Protein AF-X1ELF3-F1 (afdb_monomer)

Structure (mmCIF, N/CA/C/O backbone):
data_AF-X1ELF3-F1
#
_entry.id   AF-X1ELF3-F1
#
loop_
_atom_site.group_PDB
_atom_site.id
_atom_site.type_symbol
_atom_site.label_atom_id
_atom_site.label_alt_id
_atom_site.label_comp_id
_atom_site.label_asym_id
_atom_site.label_entity_id
_atom_site.label_seq_id
_atom_site.pdbx_PDB_ins_code
_atom_site.Cartn_x
_atom_site.Cartn_y
_atom_site.Cartn_z
_atom_site.occupancy
_atom_site.B_iso_or_equiv
_atom_site.auth_seq_id
_atom_site.auth_comp_id
_atom_site.auth_asym_id
_atom_site.auth_atom_id
_atom_site.pdbx_PDB_model_num
ATOM 1 N N . MET A 1 1 ? -8.189 4.261 12.304 1.00 65.00 1 MET A N 1
ATOM 2 C CA . MET A 1 1 ? -7.633 3.114 13.056 1.00 65.00 1 MET A CA 1
ATOM 3 C C . MET A 1 1 ? -6.417 2.612 12.300 1.00 65.00 1 MET A C 1
ATOM 5 O O . MET A 1 1 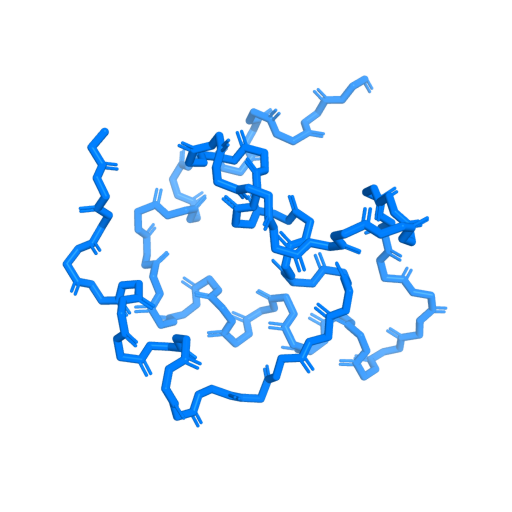? -6.530 2.437 11.093 1.00 65.00 1 MET A O 1
ATOM 9 N N . ILE A 1 2 ? -5.272 2.444 12.963 1.00 80.25 2 ILE A N 1
ATOM 10 C CA . ILE A 1 2 ? -4.084 1.850 12.335 1.00 80.25 2 ILE A CA 1
ATOM 11 C C . ILE A 1 2 ? -4.255 0.323 12.369 1.00 80.25 2 ILE A C 1
ATOM 13 O O . ILE A 1 2 ? -4.462 -0.208 13.462 1.00 80.25 2 ILE A O 1
ATOM 17 N N . PRO A 1 3 ? -4.240 -0.380 11.219 1.00 87.56 3 PRO A N 1
ATOM 18 C CA . PRO A 1 3 ? -4.383 -1.833 11.190 1.00 87.56 3 PRO A CA 1
ATOM 19 C C . PRO A 1 3 ? -3.281 -2.528 11.981 1.00 87.56 3 PRO A C 1
ATOM 21 O O . PRO A 1 3 ? -2.129 -2.092 11.972 1.00 87.56 3 PRO A O 1
ATOM 24 N N . LYS A 1 4 ? -3.622 -3.655 12.610 1.00 86.88 4 LYS A N 1
ATOM 25 C CA . LYS A 1 4 ? -2.708 -4.392 13.494 1.00 86.88 4 LYS A CA 1
ATOM 26 C C . LYS A 1 4 ? -1.418 -4.812 12.783 1.00 86.88 4 LYS A C 1
ATOM 28 O O . LYS A 1 4 ? -0.344 -4.749 13.373 1.00 86.88 4 LYS A O 1
ATOM 33 N N . ASN A 1 5 ? -1.525 -5.203 11.515 1.00 94.31 5 ASN A N 1
ATOM 34 C CA . ASN A 1 5 ? -0.395 -5.708 10.736 1.00 94.31 5 ASN A CA 1
ATOM 35 C C . ASN A 1 5 ? 0.373 -4.616 9.980 1.00 94.31 5 ASN A C 1
ATOM 37 O O . ASN A 1 5 ? 1.383 -4.925 9.349 1.00 94.31 5 ASN A O 1
ATOM 41 N N . LEU A 1 6 ? -0.062 -3.349 10.044 1.00 95.94 6 LEU A N 1
ATOM 42 C CA . LEU A 1 6 ? 0.604 -2.281 9.299 1.00 95.94 6 LEU A CA 1
ATOM 43 C C . LEU A 1 6 ? 2.048 -2.081 9.768 1.00 95.94 6 LEU A C 1
ATOM 45 O O . LEU A 1 6 ? 2.935 -1.968 8.932 1.00 95.94 6 LEU A O 1
ATOM 49 N N . ASN A 1 7 ? 2.294 -2.086 11.081 1.00 95.50 7 ASN A N 1
ATOM 50 C CA . ASN A 1 7 ? 3.644 -1.899 11.624 1.00 95.50 7 ASN A CA 1
ATOM 51 C C . ASN A 1 7 ? 4.602 -2.997 11.151 1.00 95.50 7 ASN A C 1
ATOM 53 O O . ASN A 1 7 ? 5.694 -2.695 10.689 1.00 95.50 7 ASN A O 1
ATOM 57 N N . LYS A 1 8 ? 4.153 -4.257 11.164 1.00 96.44 8 LYS A N 1
ATOM 58 C CA . LYS A 1 8 ? 4.957 -5.380 10.675 1.00 96.44 8 LYS A CA 1
ATOM 59 C C . LYS A 1 8 ? 5.294 -5.234 9.188 1.00 96.44 8 LYS A C 1
ATOM 61 O O . LYS A 1 8 ? 6.430 -5.451 8.790 1.00 96.44 8 LYS A O 1
ATOM 66 N N . TRP A 1 9 ? 4.326 -4.826 8.365 1.00 97.25 9 TRP A N 1
ATOM 67 C CA . TRP A 1 9 ? 4.590 -4.555 6.950 1.00 97.25 9 TRP A CA 1
ATOM 68 C C . TRP A 1 9 ? 5.542 -3.363 6.747 1.00 97.25 9 TRP A C 1
ATOM 70 O O . TRP A 1 9 ? 6.388 -3.417 5.861 1.00 97.25 9 TRP A O 1
ATOM 80 N N . LEU A 1 10 ? 5.448 -2.309 7.566 1.00 96.88 10 LEU A N 1
ATOM 81 C CA . LEU A 1 10 ? 6.373 -1.169 7.513 1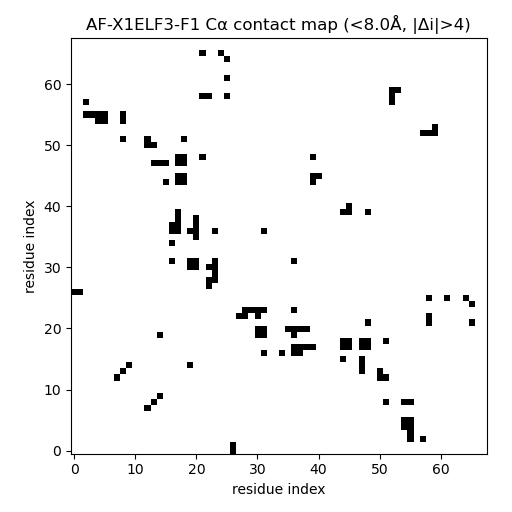.00 96.88 10 LEU A CA 1
ATOM 82 C C . LEU A 1 10 ? 7.818 -1.565 7.854 1.00 96.88 10 LEU A C 1
ATOM 84 O O . LEU A 1 10 ? 8.746 -1.001 7.274 1.00 96.88 10 LEU A O 1
ATOM 88 N N . GLU A 1 11 ? 7.995 -2.516 8.769 1.00 96.62 11 GLU A N 1
ATOM 89 C CA . GLU A 1 11 ? 9.303 -3.012 9.211 1.00 96.62 11 GLU A CA 1
ATOM 90 C C . GLU A 1 11 ? 9.913 -4.033 8.238 1.00 96.62 11 GLU A C 1
ATOM 92 O O . GLU A 1 11 ? 11.100 -3.946 7.931 1.00 96.62 11 GLU A O 1
ATOM 97 N N . GLU A 1 12 ? 9.117 -4.985 7.743 1.00 96.12 12 GLU A N 1
ATOM 98 C CA . GLU A 1 12 ? 9.623 -6.184 7.052 1.00 96.12 12 GLU A CA 1
ATOM 99 C C . GLU A 1 12 ? 9.180 -6.306 5.584 1.00 96.12 12 GLU A C 1
ATOM 101 O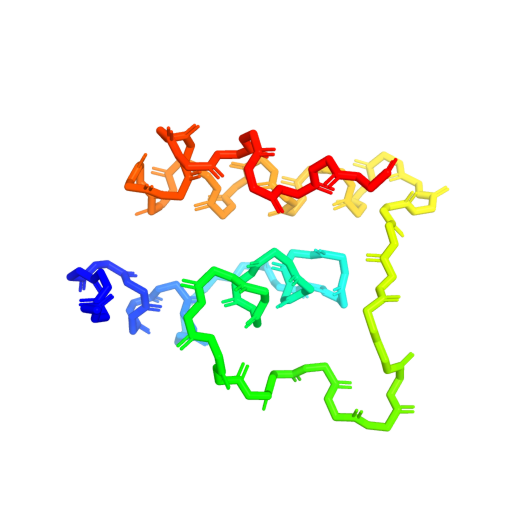 O . GLU A 1 12 ? 9.712 -7.133 4.845 1.00 96.12 12 GLU A O 1
ATOM 106 N N . GLY A 1 13 ? 8.175 -5.542 5.153 1.00 96.06 13 GLY A N 1
ATOM 107 C CA . GLY A 1 13 ? 7.574 -5.691 3.829 1.00 96.06 13 GLY A CA 1
ATOM 108 C C . GLY A 1 13 ? 8.487 -5.236 2.688 1.00 96.06 13 GLY A C 1
ATOM 109 O O . GLY A 1 13 ? 9.298 -4.324 2.845 1.00 96.06 13 GLY A O 1
ATOM 110 N N . ASP A 1 14 ? 8.298 -5.815 1.499 1.00 96.94 14 ASP A N 1
ATOM 111 C CA . ASP A 1 14 ? 8.797 -5.212 0.257 1.00 96.94 14 ASP A CA 1
ATOM 112 C C . ASP A 1 14 ? 7.894 -4.024 -0.101 1.00 96.94 14 ASP A C 1
ATOM 114 O O . ASP A 1 14 ? 6.700 -4.187 -0.380 1.00 96.94 14 ASP A O 1
ATOM 118 N N . ARG A 1 15 ? 8.453 -2.813 -0.020 1.00 97.19 15 ARG A N 1
ATOM 119 C CA . ARG A 1 15 ? 7.711 -1.552 -0.111 1.00 97.19 15 ARG A CA 1
ATOM 120 C C . ARG A 1 15 ? 8.194 -0.729 -1.291 1.00 97.19 15 ARG A C 1
ATOM 122 O O . ARG A 1 15 ? 9.380 -0.648 -1.592 1.00 97.19 15 ARG A O 1
ATOM 129 N N . GLY A 1 16 ? 7.242 -0.070 -1.931 1.00 97.25 16 GLY A N 1
ATOM 130 C CA . GLY A 1 16 ? 7.477 0.922 -2.972 1.00 97.25 16 GLY A CA 1
ATOM 131 C C . GLY A 1 16 ? 6.445 2.040 -2.891 1.00 97.25 16 GLY A C 1
ATOM 132 O O . GLY A 1 16 ? 5.411 1.888 -2.232 1.00 97.25 16 GLY A O 1
ATOM 133 N N . ILE A 1 17 ? 6.703 3.144 -3.599 1.00 97.81 17 ILE A N 1
ATOM 134 C CA . ILE A 1 17 ? 5.861 4.354 -3.561 1.00 97.81 17 ILE A CA 1
ATOM 135 C C . ILE A 1 17 ? 4.390 4.025 -3.870 1.00 97.81 17 ILE A C 1
ATOM 137 O O . ILE A 1 17 ? 3.497 4.587 -3.245 1.00 97.81 17 ILE A O 1
ATOM 141 N N . SER A 1 18 ? 4.123 3.089 -4.786 1.00 97.38 18 SER A N 1
ATOM 142 C CA . SER A 1 18 ? 2.766 2.655 -5.139 1.00 97.38 18 SER A CA 1
ATOM 143 C C . SER A 1 18 ? 2.014 2.011 -3.965 1.00 97.38 18 SER A C 1
ATOM 145 O O . SER A 1 18 ? 0.873 2.369 -3.675 1.00 97.38 18 SER A O 1
ATOM 147 N N . SER A 1 19 ? 2.662 1.093 -3.245 1.00 98.06 19 SER A N 1
ATOM 148 C CA . SER A 1 19 ? 2.090 0.444 -2.059 1.00 98.06 19 SER A CA 1
ATOM 149 C C . SER A 1 19 ? 1.959 1.418 -0.882 1.00 98.06 19 SER A C 1
ATOM 151 O O . SER A 1 19 ? 0.929 1.464 -0.210 1.00 98.06 19 SER A O 1
ATOM 153 N N . GLU A 1 20 ? 2.957 2.279 -0.676 1.00 98.12 20 GLU A N 1
ATOM 154 C CA . GLU A 1 20 ? 2.912 3.329 0.341 1.00 98.12 20 GLU A CA 1
ATOM 155 C C . GLU A 1 20 ? 1.813 4.352 0.056 1.00 98.12 20 GLU A C 1
ATOM 157 O O . GLU A 1 20 ? 1.202 4.848 0.996 1.00 98.12 20 GLU A O 1
ATOM 162 N N . ALA A 1 21 ? 1.491 4.624 -1.212 1.00 97.81 21 ALA A N 1
ATOM 163 C CA . ALA A 1 21 ? 0.388 5.506 -1.573 1.00 97.81 21 ALA A CA 1
ATOM 164 C C . ALA A 1 21 ? -0.967 4.965 -1.086 1.00 97.81 21 ALA A C 1
ATOM 166 O O . ALA A 1 21 ? -1.770 5.738 -0.556 1.00 97.81 21 ALA A O 1
ATOM 167 N N . ILE A 1 22 ? -1.206 3.651 -1.193 1.00 97.31 22 ILE A N 1
ATOM 168 C CA . ILE A 1 22 ? -2.405 3.003 -0.631 1.00 97.31 22 ILE A CA 1
ATOM 169 C C . ILE A 1 22 ? -2.430 3.195 0.886 1.00 97.31 22 ILE A C 1
ATOM 171 O O . ILE A 1 22 ? -3.408 3.704 1.440 1.00 97.31 22 ILE A O 1
ATOM 175 N N . ALA A 1 23 ? -1.336 2.841 1.564 1.00 97.25 23 ALA A N 1
ATOM 176 C CA . ALA A 1 23 ? -1.241 2.963 3.013 1.00 97.25 23 ALA A CA 1
ATOM 177 C C . ALA A 1 23 ? -1.421 4.421 3.479 1.00 97.25 23 ALA A C 1
ATOM 179 O O . ALA A 1 23 ? -2.169 4.672 4.425 1.00 97.25 23 ALA A O 1
ATOM 180 N N . THR A 1 24 ? -0.830 5.397 2.785 1.00 96.94 24 THR A N 1
ATOM 181 C CA . THR A 1 24 ? -1.000 6.827 3.072 1.00 96.94 24 THR A CA 1
ATOM 182 C C . THR A 1 24 ? -2.441 7.273 2.904 1.00 96.94 24 THR A C 1
ATOM 184 O O . THR A 1 24 ? -2.977 7.916 3.806 1.00 96.94 24 THR A O 1
ATOM 187 N N . LYS A 1 25 ? -3.104 6.910 1.803 1.00 96.00 25 LYS A N 1
ATOM 188 C CA . LYS A 1 25 ? -4.503 7.288 1.570 1.00 96.00 25 LYS A CA 1
ATOM 189 C C . LYS A 1 25 ? -5.433 6.709 2.641 1.00 96.00 25 LYS A C 1
ATOM 191 O O . LYS A 1 25 ? -6.277 7.433 3.158 1.00 96.00 25 LYS A O 1
ATOM 196 N N . LEU A 1 26 ? -5.257 5.437 3.003 1.00 95.81 26 LEU A N 1
ATOM 197 C CA . LEU A 1 26 ? -6.163 4.733 3.917 1.00 95.81 26 LEU A CA 1
ATOM 198 C C . LEU A 1 26 ? -5.908 5.024 5.402 1.00 95.81 26 LEU A C 1
ATOM 200 O O . LEU A 1 26 ? -6.798 4.794 6.229 1.00 95.81 26 LEU A O 1
ATOM 204 N N . THR A 1 27 ? -4.718 5.502 5.766 1.00 95.50 27 THR A N 1
ATOM 205 C CA . THR A 1 27 ? -4.355 5.790 7.167 1.00 95.50 27 THR A CA 1
ATOM 206 C C . THR A 1 27 ? -4.209 7.276 7.470 1.00 95.50 27 THR A C 1
ATOM 208 O O . THR A 1 27 ? -4.284 7.655 8.637 1.00 95.50 27 THR A O 1
ATOM 211 N N . GLY A 1 28 ? -3.987 8.110 6.451 1.00 94.88 28 GLY A N 1
ATOM 212 C CA . GLY A 1 28 ? -3.599 9.513 6.597 1.00 94.88 28 GLY A CA 1
ATOM 213 C C . GLY A 1 28 ? -2.123 9.727 6.965 1.00 94.88 28 GLY A C 1
ATOM 214 O O . GLY A 1 28 ? -1.691 10.871 7.080 1.00 94.88 28 GLY A O 1
ATOM 215 N N . ILE A 1 29 ? -1.332 8.662 7.144 1.00 95.25 29 ILE A N 1
ATOM 216 C CA . ILE A 1 29 ? 0.092 8.751 7.496 1.00 95.25 29 ILE A CA 1
ATOM 217 C C . ILE A 1 29 ? 0.907 8.970 6.225 1.00 95.25 29 ILE A C 1
ATOM 219 O O . ILE A 1 29 ? 0.862 8.157 5.303 1.00 95.25 29 ILE A O 1
ATOM 223 N N . ASN A 1 30 ? 1.681 10.053 6.169 1.00 96.19 30 ASN A N 1
ATOM 224 C CA . ASN A 1 30 ? 2.509 10.343 5.003 1.00 96.19 30 ASN A CA 1
ATOM 225 C C . ASN A 1 30 ? 3.736 9.417 4.943 1.00 96.19 30 ASN A C 1
ATOM 227 O O . ASN A 1 30 ? 4.706 9.632 5.666 1.00 96.19 30 ASN A O 1
ATOM 231 N N . LEU A 1 31 ? 3.687 8.416 4.062 1.00 96.69 31 LEU A N 1
ATOM 232 C CA . LEU A 1 31 ? 4.774 7.465 3.805 1.00 96.69 31 LEU A CA 1
ATOM 233 C C . LEU A 1 31 ? 5.532 7.812 2.515 1.00 96.69 31 LEU A C 1
ATOM 235 O O . LEU A 1 31 ? 6.742 7.652 2.446 1.00 96.69 31 LEU A O 1
ATOM 239 N N . VAL A 1 32 ? 4.836 8.380 1.526 1.00 96.69 32 VAL A N 1
ATOM 240 C CA . VAL A 1 32 ? 5.396 8.714 0.202 1.00 96.69 32 VAL A CA 1
ATOM 241 C C . VAL A 1 32 ? 6.273 9.976 0.188 1.00 96.69 32 VAL A C 1
ATOM 243 O O . VAL A 1 32 ? 7.008 10.230 -0.773 1.00 96.69 32 VAL A O 1
ATOM 246 N N . GLY A 1 33 ? 6.199 10.803 1.236 1.00 94.88 33 GLY A N 1
ATOM 247 C CA . GLY A 1 33 ? 7.011 12.009 1.388 1.00 94.88 33 GLY A CA 1
ATOM 248 C C . GLY A 1 33 ? 6.886 12.958 0.192 1.00 94.88 33 GLY A C 1
ATOM 249 O O . GLY A 1 33 ? 5.786 13.301 -0.240 1.00 94.88 33 GLY A O 1
ATOM 250 N N . ARG A 1 34 ? 8.030 13.381 -0.363 1.00 94.25 34 ARG A N 1
ATOM 251 C CA . ARG A 1 34 ? 8.089 14.321 -1.501 1.00 94.25 34 ARG A CA 1
ATOM 252 C C . ARG A 1 34 ? 7.602 13.739 -2.832 1.00 94.25 34 ARG A C 1
ATOM 254 O O . ARG A 1 34 ? 7.403 14.494 -3.777 1.00 94.25 34 ARG A O 1
ATOM 261 N N . TRP A 1 35 ? 7.486 12.416 -2.943 1.00 92.44 35 TRP A N 1
ATOM 262 C CA . TRP A 1 35 ? 7.160 11.756 -4.210 1.00 92.44 35 TRP A CA 1
ATOM 263 C C . TRP A 1 35 ? 5.668 11.802 -4.547 1.00 92.44 35 TRP A C 1
ATOM 265 O O . TRP A 1 35 ? 5.311 11.646 -5.720 1.00 92.44 35 TRP A O 1
ATOM 275 N N . GLY A 1 36 ? 4.833 12.057 -3.534 1.00 94.56 36 GLY A N 1
ATOM 276 C CA . GLY A 1 36 ? 3.381 12.094 -3.645 1.00 94.56 36 GLY A CA 1
ATOM 277 C C . GLY A 1 36 ? 2.758 10.715 -3.869 1.00 94.56 36 GLY A C 1
ATOM 278 O O . GLY A 1 36 ? 3.445 9.700 -3.977 1.00 94.56 36 GLY A O 1
ATOM 279 N N . LEU A 1 37 ? 1.427 10.682 -3.929 1.00 95.81 37 LEU A N 1
ATOM 280 C CA . LEU A 1 37 ? 0.687 9.461 -4.238 1.00 95.81 37 LEU A CA 1
ATOM 281 C C . LEU A 1 37 ? 0.928 9.084 -5.705 1.00 95.81 37 LEU A C 1
ATOM 283 O O . LEU A 1 37 ? 0.657 9.884 -6.601 1.00 95.81 37 LEU A O 1
ATOM 287 N N . ARG A 1 38 ? 1.422 7.869 -5.953 1.00 95.25 38 ARG A N 1
ATOM 288 C CA . ARG A 1 38 ? 1.621 7.328 -7.304 1.00 95.25 38 ARG A CA 1
ATOM 289 C C . ARG A 1 38 ? 0.955 5.969 -7.440 1.00 95.25 38 ARG A C 1
ATOM 291 O O . ARG A 1 38 ? 0.897 5.205 -6.484 1.00 95.25 38 ARG A O 1
ATOM 298 N N . HIS A 1 39 ? 0.455 5.685 -8.636 1.00 94.31 39 HIS A N 1
ATOM 299 C CA . HIS A 1 39 ? -0.037 4.361 -9.001 1.00 94.31 39 HIS A CA 1
ATOM 300 C C . HIS A 1 39 ? 1.134 3.474 -9.465 1.00 94.31 39 HIS A C 1
ATOM 302 O O . HIS A 1 39 ? 2.194 4.010 -9.799 1.00 94.31 39 HIS A O 1
ATOM 308 N N . PRO A 1 40 ? 0.971 2.138 -9.476 1.00 97.12 40 PRO A N 1
ATOM 309 C CA . PRO A 1 40 ? 1.968 1.225 -10.032 1.00 97.12 40 PRO A CA 1
ATOM 310 C C . PRO A 1 40 ? 2.319 1.564 -11.482 1.00 97.12 40 PRO A C 1
ATOM 312 O O . PRO A 1 40 ? 1.407 1.749 -12.289 1.00 97.12 40 PRO A O 1
ATOM 315 N N . LEU A 1 41 ? 3.611 1.621 -11.814 1.00 96.62 41 LEU A N 1
ATOM 316 C CA . LEU A 1 41 ? 4.074 1.894 -13.183 1.00 96.62 41 LEU A CA 1
ATOM 317 C C . LEU A 1 41 ? 4.476 0.621 -13.933 1.00 96.62 41 LEU A C 1
ATOM 319 O O . LEU A 1 41 ? 4.466 0.602 -15.163 1.00 96.62 41 LEU A O 1
ATOM 323 N N . ASP A 1 42 ? 4.806 -0.439 -13.198 1.00 97.81 42 ASP A N 1
ATOM 324 C CA . ASP A 1 42 ? 5.224 -1.723 -13.745 1.00 97.81 42 ASP A CA 1
ATOM 325 C C . ASP A 1 42 ? 4.660 -2.915 -12.931 1.00 97.81 42 ASP A C 1
ATOM 327 O O . ASP A 1 42 ? 4.041 -2.732 -11.873 1.00 97.81 42 ASP A O 1
ATOM 331 N N . PRO A 1 43 ? 4.828 -4.162 -13.413 1.00 98.00 43 PRO A N 1
ATOM 332 C CA . PRO A 1 43 ? 4.339 -5.344 -12.704 1.00 98.00 43 PRO A CA 1
ATOM 333 C C . PRO A 1 43 ? 4.957 -5.562 -11.313 1.00 98.00 43 PRO A C 1
ATOM 335 O O . PRO A 1 43 ? 4.300 -6.141 -10.448 1.00 98.00 43 PRO A O 1
ATOM 338 N N . SER A 1 44 ? 6.192 -5.110 -11.074 1.00 97.50 44 SER A N 1
ATOM 339 C CA . SER A 1 44 ? 6.849 -5.205 -9.764 1.00 97.50 44 SER A CA 1
ATOM 340 C C . SER A 1 44 ? 6.186 -4.262 -8.761 1.00 97.50 44 SER A C 1
ATOM 342 O O . SER A 1 44 ? 5.861 -4.679 -7.648 1.00 97.50 44 SER A O 1
ATOM 344 N N . ASP A 1 45 ? 5.893 -3.027 -9.170 1.00 97.62 45 ASP A N 1
ATOM 345 C CA . ASP A 1 45 ? 5.132 -2.072 -8.361 1.00 97.62 45 ASP A CA 1
ATOM 346 C C . ASP A 1 45 ? 3.739 -2.594 -8.011 1.00 97.62 45 ASP A C 1
ATOM 348 O O . ASP A 1 45 ? 3.268 -2.404 -6.885 1.00 97.62 45 ASP A O 1
ATOM 352 N N . PHE A 1 46 ? 3.069 -3.244 -8.967 1.00 97.81 46 PHE A N 1
ATOM 353 C CA . PHE A 1 46 ? 1.762 -3.847 -8.726 1.00 97.81 46 PHE A CA 1
ATOM 354 C C . PHE A 1 46 ? 1.874 -5.023 -7.750 1.00 97.81 46 PHE A C 1
ATOM 356 O O . PHE A 1 46 ? 1.070 -5.125 -6.824 1.00 97.81 46 PHE A O 1
ATOM 363 N N . GLY A 1 47 ? 2.911 -5.854 -7.889 1.00 98.25 47 GLY A N 1
ATO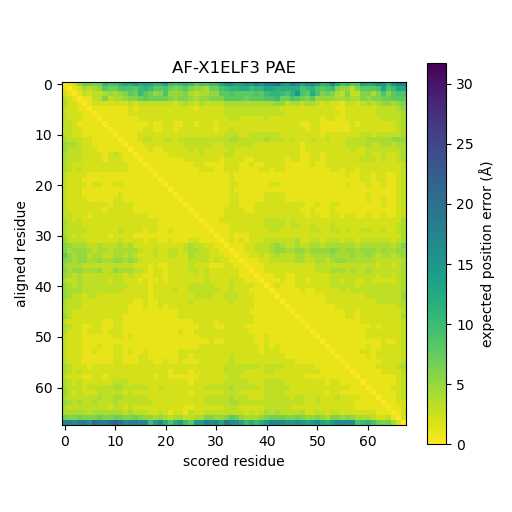M 364 C CA . GLY A 1 47 ? 3.216 -6.940 -6.957 1.00 98.25 47 GLY A CA 1
ATOM 365 C C . GLY A 1 47 ? 3.367 -6.459 -5.512 1.00 98.25 47 GLY A C 1
ATOM 366 O O . GLY A 1 47 ? 2.774 -7.051 -4.612 1.00 98.25 47 GLY A O 1
ATOM 367 N N . ARG A 1 48 ?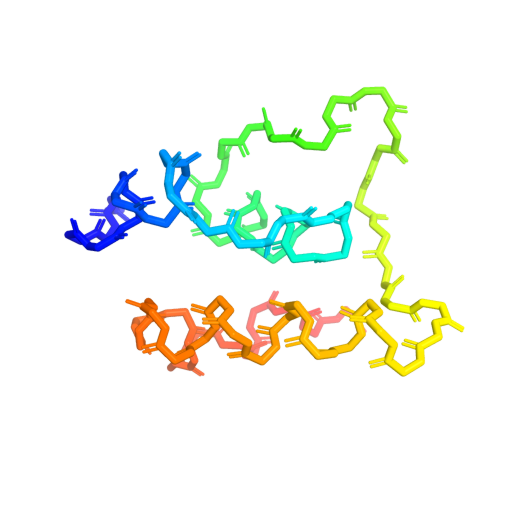 4.057 -5.333 -5.282 1.00 98.25 48 ARG A N 1
ATOM 368 C CA . ARG A 1 48 ? 4.175 -4.725 -3.940 1.00 98.25 48 ARG A CA 1
ATOM 369 C C . ARG A 1 48 ? 2.834 -4.248 -3.386 1.00 98.25 48 ARG A C 1
ATOM 371 O O . ARG A 1 48 ? 2.570 -4.406 -2.195 1.00 98.25 48 ARG A O 1
ATOM 378 N N . CYS A 1 49 ? 1.958 -3.700 -4.233 1.00 98.12 49 CYS A N 1
ATOM 379 C CA . CYS A 1 49 ? 0.595 -3.361 -3.818 1.00 98.12 49 CYS A CA 1
ATOM 380 C C . CYS A 1 49 ? -0.187 -4.605 -3.383 1.00 98.12 49 CYS A C 1
ATOM 382 O O . CYS A 1 49 ? -0.846 -4.568 -2.349 1.00 98.12 49 CYS A O 1
ATOM 384 N N . ILE A 1 50 ? -0.098 -5.710 -4.128 1.00 98.12 50 ILE A N 1
ATOM 385 C CA . ILE A 1 50 ? -0.756 -6.967 -3.749 1.00 98.12 50 ILE A CA 1
ATOM 386 C C . ILE A 1 50 ? -0.191 -7.506 -2.430 1.00 98.12 50 ILE A C 1
ATOM 388 O O . ILE A 1 50 ? -0.972 -7.801 -1.527 1.00 98.12 50 ILE A O 1
ATOM 392 N N . ALA A 1 51 ? 1.135 -7.535 -2.272 1.00 98.00 51 ALA A N 1
ATOM 393 C CA . ALA A 1 51 ? 1.788 -7.986 -1.042 1.00 98.00 51 ALA A CA 1
ATOM 394 C C . ALA A 1 51 ? 1.343 -7.172 0.190 1.00 98.00 51 ALA A C 1
ATOM 396 O O . ALA A 1 51 ? 1.088 -7.740 1.253 1.00 98.00 51 ALA A O 1
ATOM 397 N N . LEU A 1 52 ? 1.169 -5.850 0.048 1.00 98.06 52 LEU A N 1
ATOM 398 C CA . LEU A 1 52 ? 0.575 -5.013 1.096 1.00 98.06 52 LEU A CA 1
ATOM 399 C C . LEU A 1 52 ? -0.851 -5.465 1.450 1.00 98.06 52 LEU A C 1
ATOM 401 O O . LEU A 1 52 ? -1.183 -5.574 2.628 1.00 98.06 52 LEU A O 1
ATOM 405 N N . LEU A 1 53 ? -1.706 -5.701 0.453 1.00 97.44 53 LEU A N 1
ATOM 406 C CA . LEU A 1 53 ? -3.109 -6.075 0.674 1.00 97.44 53 LEU A CA 1
ATOM 407 C C . LEU A 1 53 ? -3.267 -7.475 1.281 1.00 97.44 53 LEU A C 1
ATOM 409 O O . LEU A 1 53 ? -4.258 -7.733 1.963 1.00 97.44 53 LEU A O 1
ATOM 413 N N . GLU A 1 54 ? -2.307 -8.367 1.048 1.00 97.12 54 GLU A N 1
ATOM 414 C CA . GLU A 1 54 ? -2.223 -9.669 1.714 1.00 97.12 54 GLU A CA 1
ATOM 415 C C . GLU A 1 54 ? -1.750 -9.531 3.167 1.00 97.12 54 GLU A C 1
ATOM 417 O O . GLU A 1 54 ? -2.321 -10.154 4.063 1.00 97.12 54 GLU A O 1
ATOM 422 N N . ALA A 1 55 ? -0.753 -8.675 3.421 1.00 97.06 55 ALA A N 1
ATOM 423 C CA . ALA A 1 55 ? -0.238 -8.418 4.766 1.00 97.06 55 ALA A CA 1
ATOM 424 C C . ALA A 1 55 ? -1.238 -7.653 5.655 1.00 97.06 55 ALA A C 1
ATOM 426 O O . ALA A 1 55 ? -1.312 -7.894 6.865 1.00 97.06 55 ALA A O 1
ATOM 427 N N . VAL A 1 56 ? -2.022 -6.747 5.059 1.00 96.94 56 VAL A N 1
ATOM 428 C CA . VAL A 1 56 ? -2.992 -5.872 5.736 1.00 96.94 56 VAL A CA 1
ATOM 429 C C . VAL A 1 56 ? -4.381 -6.013 5.086 1.00 96.94 56 VAL A C 1
ATOM 431 O O . VAL A 1 56 ? -4.809 -5.139 4.323 1.00 96.94 56 VAL A O 1
ATOM 434 N N . PRO A 1 57 ? -5.122 -7.102 5.371 1.00 95.50 57 PRO A N 1
ATOM 435 C CA . PRO A 1 57 ? -6.415 -7.385 4.739 1.00 95.50 57 PRO A CA 1
ATOM 436 C C . PRO A 1 57 ? -7.473 -6.290 4.939 1.00 95.50 57 PRO A C 1
ATOM 438 O O . PRO A 1 57 ? -8.367 -6.128 4.107 1.00 95.50 57 PRO A O 1
ATOM 441 N N . GLU A 1 58 ? -7.371 -5.494 6.006 1.00 95.69 58 GLU A N 1
ATOM 442 C CA . GLU A 1 58 ? -8.253 -4.351 6.263 1.00 95.69 58 GLU A CA 1
ATOM 443 C C . GLU A 1 58 ? -8.156 -3.282 5.166 1.00 95.69 58 GLU A C 1
ATOM 445 O O . GLU A 1 58 ? -9.130 -2.575 4.905 1.00 95.69 58 GLU A O 1
ATOM 450 N N . PHE A 1 59 ? -7.008 -3.169 4.490 1.00 96.31 59 PHE A N 1
ATOM 451 C CA . PHE A 1 59 ? -6.862 -2.285 3.333 1.00 96.31 59 PHE A CA 1
ATOM 452 C C . PHE A 1 59 ? -7.575 -2.831 2.102 1.00 96.31 59 PHE A C 1
ATOM 454 O O . PHE A 1 59 ? -8.162 -2.053 1.353 1.00 96.31 59 PHE A O 1
ATOM 461 N N . LYS A 1 60 ? -7.609 -4.155 1.916 1.00 94.38 60 LYS A N 1
ATOM 462 C CA . LYS A 1 60 ? -8.335 -4.782 0.803 1.00 94.38 60 LYS A CA 1
ATOM 463 C C . LYS A 1 60 ? -9.836 -4.497 0.876 1.00 94.38 60 LYS A C 1
ATOM 465 O O . LYS A 1 60 ? -10.440 -4.194 -0.146 1.00 94.38 60 LYS A O 1
ATOM 470 N N . ALA A 1 61 ? -10.421 -4.523 2.075 1.00 93.62 6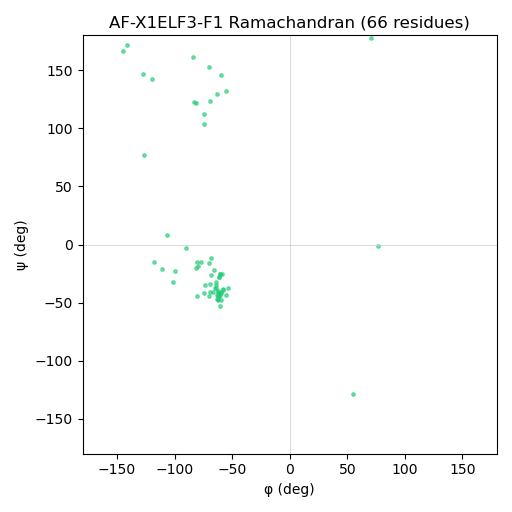1 ALA A N 1
ATOM 471 C CA . ALA A 1 61 ? -11.832 -4.180 2.286 1.00 93.62 61 ALA A CA 1
ATOM 472 C C . ALA A 1 61 ? -12.152 -2.699 2.003 1.00 93.62 61 ALA A C 1
ATOM 474 O O . ALA A 1 61 ? -13.299 -2.350 1.746 1.00 93.62 61 ALA A O 1
ATOM 475 N N . ARG A 1 62 ? -11.135 -1.835 2.057 1.00 95.31 62 ARG A N 1
ATOM 476 C CA . ARG A 1 62 ? -11.243 -0.381 1.884 1.00 95.31 62 ARG A CA 1
ATOM 477 C C . ARG A 1 62 ? -10.698 0.102 0.543 1.00 95.31 62 ARG A C 1
ATOM 479 O O . ARG A 1 62 ? -10.589 1.304 0.325 1.00 95.31 62 ARG A O 1
ATOM 486 N N . LEU A 1 63 ? -10.354 -0.813 -0.366 1.00 93.88 63 LEU A N 1
ATOM 487 C CA . LEU A 1 63 ? -9.698 -0.469 -1.628 1.00 93.88 63 LEU A CA 1
ATOM 488 C C . LEU A 1 63 ? -10.550 0.468 -2.498 1.00 93.88 63 LEU A C 1
ATOM 490 O O . LEU A 1 63 ? -10.009 1.244 -3.277 1.00 93.88 63 LEU A O 1
ATOM 494 N N . ASP A 1 64 ? -11.872 0.449 -2.324 1.00 94.88 64 ASP A N 1
ATOM 495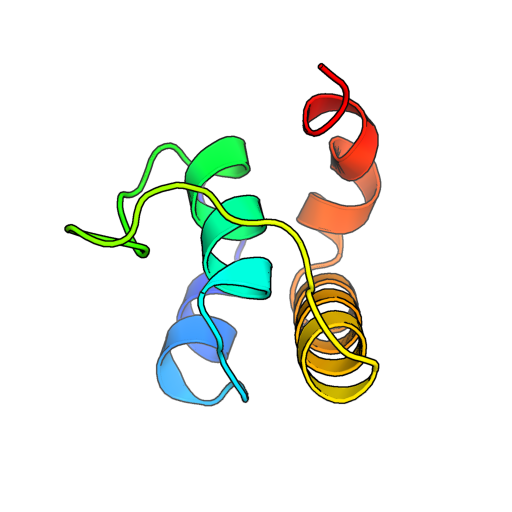 C CA . ASP A 1 64 ? -12.789 1.374 -2.988 1.00 94.88 64 ASP A CA 1
ATOM 496 C C . ASP A 1 64 ? -12.532 2.851 -2.639 1.00 94.88 64 ASP A C 1
ATOM 498 O O . ASP A 1 64 ? -12.804 3.714 -3.469 1.00 94.88 64 ASP A O 1
ATOM 502 N N . GLU A 1 65 ? -11.939 3.163 -1.482 1.00 94.69 65 GLU A N 1
ATOM 503 C CA . GLU A 1 65 ? -11.534 4.531 -1.107 1.00 94.69 65 GLU A CA 1
ATOM 504 C C . GLU A 1 65 ? -10.364 5.064 -1.961 1.00 94.69 65 GLU A C 1
ATOM 506 O O . GLU A 1 65 ? -10.049 6.258 -1.922 1.00 94.69 65 GLU A O 1
ATOM 511 N N . MET A 1 66 ? -9.707 4.190 -2.735 1.00 93.06 66 MET A N 1
ATOM 512 C CA . MET A 1 66 ? -8.678 4.574 -3.706 1.00 93.06 66 MET A CA 1
ATOM 513 C C . MET A 1 66 ? -9.272 5.092 -5.018 1.00 93.06 66 MET A C 1
ATOM 515 O O . MET A 1 66 ? -8.541 5.697 -5.805 1.00 93.06 66 MET A O 1
ATOM 519 N N . LYS A 1 67 ? -10.568 4.866 -5.276 1.00 87.31 67 LYS A N 1
ATOM 520 C CA . LYS A 1 67 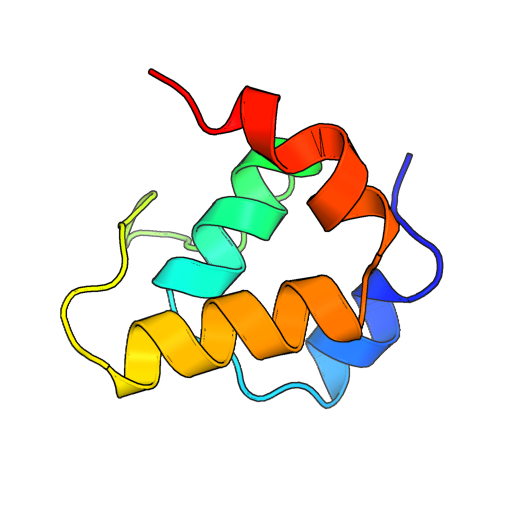? -11.245 5.399 -6.462 1.00 87.31 67 LYS A CA 1
ATOM 521 C C . LYS A 1 67 ? -11.236 6.928 -6.393 1.00 87.31 67 LYS A C 1
ATOM 523 O O . LYS A 1 67 ? -11.573 7.515 -5.366 1.00 87.31 67 LYS A O 1
ATOM 528 N N . SER A 1 68 ? -10.798 7.558 -7.477 1.00 62.38 68 SER A N 1
ATOM 529 C CA . SER A 1 68 ? -10.907 8.999 -7.729 1.00 62.38 68 SER A CA 1
ATOM 530 C C . SER A 1 68 ? -11.655 9.196 -9.033 1.00 62.38 68 SER A C 1
ATOM 532 O O . SER A 1 68 ? -11.389 8.394 -9.958 1.00 62.38 68 SER A O 1
#

pLDDT: mean 94.74, std 6.18, range [62.38, 98.25]

Foldseek 3Di:
DQFPQPVVCVVDNDDDLQLQLLVCLVPVDDPNPPNHHDHDPDPVSVVSNVRSCVSGVVSVVVVCSVPD

Mean predicted aligned error: 2.56 Å

Solvent-accessible surface area (backbone atoms only — not comparable to full-atom values): 4057 Å² total; per-residue (Å²): 128,84,61,88,41,47,61,57,43,74,75,72,48,76,80,46,54,30,29,31,24,54,53,19,71,77,63,70,50,84,67,34,66,95,74,44,78,42,75,56,87,49,73,66,40,43,47,26,34,52,53,48,35,68,62,30,53,74,52,55,79,47,50,73,76,71,67,126

Sequence (68 aa):
MIPKNLNKWLEEGDRGISSEAIATKLTGINLVGRW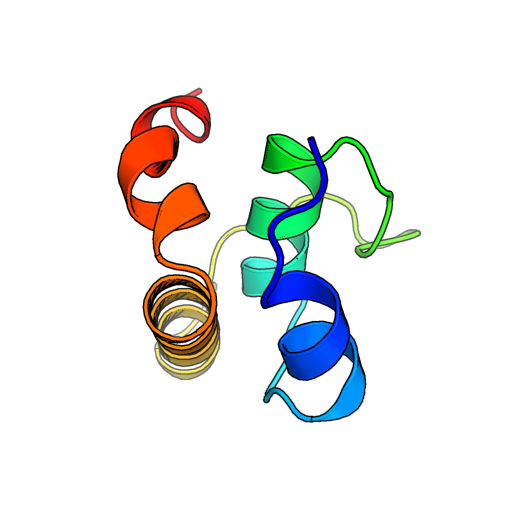GLRHPLDPSDFGRCIALLEAVPEFKARLDEMKS

Radius of gyration: 10.78 Å; Cα contacts (8 Å, |Δi|>4): 74; chains: 1; bounding box: 22×24×27 Å

Secondary structure (DSSP, 8-state):
---TTHHHHHHHS---HHHHHHHHHHH----SGGG------SHHHHHHHHHHHHH-HHHHHTGGGG--

Organism: NCBI:txid412755